Protein AF-A0A6C2TYK3-F1 (afdb_monomer_lite)

Sequence (69 aa):
MTTSSLHHTQGIRGYKYQKTERTADCEIYYLHSTAKQLACPQCRSRHTSIIETGRTRDIRGLCIGFKKR

Secondary structure (DSSP, 8-state):
----HHHHHH---SEEEEEEEEETTEEEEEEEE-------TTT--S--------EEEEE----TT----

Organism: Pontiella desulfatans (NCBI:txid2750659)

Structure (mmCIF, N/CA/C/O backbone):
data_AF-A0A6C2TYK3-F1
#
_entry.id   AF-A0A6C2TYK3-F1
#
loop_
_atom_site.group_PDB
_atom_site.id
_atom_site.type_symbol
_atom_site.label_atom_id
_atom_site.label_alt_id
_atom_site.label_comp_id
_atom_site.label_asym_id
_atom_site.label_entity_id
_atom_site.label_seq_id
_atom_site.pdbx_PDB_ins_code
_atom_site.Cartn_x
_atom_site.Cartn_y
_atom_site.Cartn_z
_atom_site.occupancy
_atom_site.B_iso_or_equiv
_atom_site.auth_seq_id
_atom_site.auth_comp_id
_atom_site.auth_asym_id
_atom_site.auth_atom_id
_atom_site.pdbx_PDB_model_num
ATOM 1 N N . MET A 1 1 ? -0.972 20.201 0.604 1.00 37.25 1 MET A N 1
ATOM 2 C CA . MET A 1 1 ? -1.741 19.122 -0.052 1.00 37.25 1 MET A CA 1
ATOM 3 C C . MET A 1 1 ? -0.939 18.666 -1.257 1.00 37.25 1 MET A C 1
ATOM 5 O O . MET A 1 1 ? -0.970 19.330 -2.279 1.00 37.25 1 MET A O 1
ATOM 9 N N . THR A 1 2 ? -0.127 17.621 -1.120 1.00 41.94 2 THR A N 1
ATOM 10 C CA . THR A 1 2 ? 0.596 17.050 -2.260 1.00 41.94 2 THR A CA 1
ATOM 11 C C . THR A 1 2 ? -0.355 16.102 -2.979 1.00 41.94 2 THR A C 1
ATOM 13 O O . THR A 1 2 ? -0.699 15.034 -2.475 1.00 41.94 2 THR A O 1
ATOM 16 N N . THR A 1 3 ? -0.855 16.536 -4.132 1.00 50.38 3 THR A N 1
ATOM 17 C CA . THR A 1 3 ? -1.630 15.716 -5.066 1.00 50.38 3 THR A CA 1
ATOM 18 C C . THR A 1 3 ? -0.727 14.604 -5.589 1.00 50.38 3 THR A C 1
ATOM 20 O O . THR A 1 3 ? 0.008 14.774 -6.556 1.00 50.38 3 THR A O 1
ATOM 23 N N . SER A 1 4 ? -0.718 13.479 -4.878 1.00 63.56 4 SER A N 1
ATOM 24 C CA . SER A 1 4 ? -0.002 12.273 -5.278 1.00 63.56 4 SER A CA 1
ATOM 25 C C . SER A 1 4 ? -0.534 11.799 -6.630 1.00 63.56 4 SER A C 1
ATOM 27 O O . SER A 1 4 ? -1.750 11.685 -6.802 1.00 63.56 4 SER A O 1
ATOM 29 N N . SER A 1 5 ? 0.355 11.498 -7.580 1.00 64.38 5 SER A N 1
AT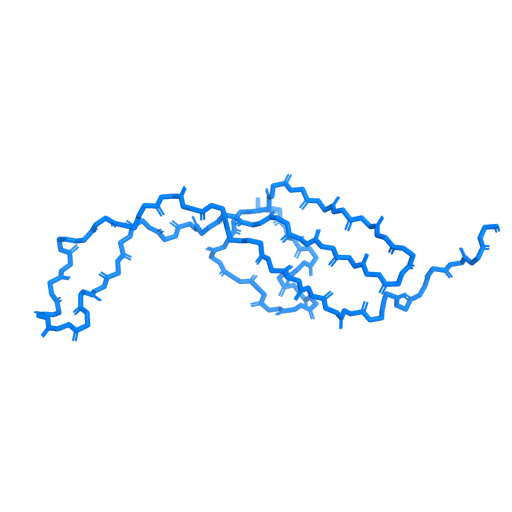OM 30 C CA . SER A 1 5 ? -0.008 10.899 -8.871 1.00 64.38 5 SER A CA 1
ATOM 31 C C . SER A 1 5 ? -0.915 9.679 -8.683 1.00 64.38 5 SER A C 1
ATOM 33 O O . SER A 1 5 ? -1.910 9.553 -9.386 1.00 64.38 5 SER A O 1
ATOM 35 N N . LEU A 1 6 ? -0.665 8.875 -7.645 1.00 70.69 6 LEU A N 1
ATOM 36 C CA . LEU A 1 6 ? -1.457 7.701 -7.256 1.00 70.69 6 LEU A CA 1
ATOM 37 C C . LEU A 1 6 ? -2.930 8.005 -6.972 1.00 70.69 6 LEU A C 1
ATOM 39 O O . LEU A 1 6 ? -3.798 7.157 -7.179 1.00 70.69 6 LEU A O 1
ATOM 43 N N . HIS A 1 7 ? -3.230 9.204 -6.479 1.00 72.31 7 HIS A N 1
ATOM 44 C CA . HIS A 1 7 ? -4.608 9.601 -6.232 1.00 72.31 7 HIS A CA 1
ATOM 45 C C . HIS A 1 7 ? -5.368 9.804 -7.543 1.00 72.31 7 HIS A C 1
ATOM 47 O O . HIS A 1 7 ? -6.497 9.341 -7.682 1.00 72.31 7 HIS A O 1
ATOM 53 N N . HIS A 1 8 ? -4.736 10.480 -8.502 1.00 68.31 8 HIS A N 1
ATOM 54 C CA . HIS A 1 8 ? -5.364 10.866 -9.762 1.00 68.31 8 HIS A CA 1
ATOM 55 C C . HIS A 1 8 ? -5.352 9.747 -10.801 1.00 68.31 8 HIS A C 1
ATOM 57 O O . HIS A 1 8 ? -6.306 9.620 -11.558 1.00 68.31 8 HIS A O 1
ATOM 63 N N . THR A 1 9 ? -4.304 8.924 -10.831 1.00 68.75 9 THR A N 1
ATOM 64 C CA . THR A 1 9 ? -4.171 7.848 -11.822 1.00 68.75 9 THR A CA 1
ATOM 65 C C . THR A 1 9 ? -4.787 6.535 -11.355 1.00 68.75 9 THR A C 1
ATOM 67 O O . THR A 1 9 ? -5.280 5.772 -12.177 1.00 68.75 9 THR A O 1
ATOM 70 N N . GLN A 1 10 ? -4.771 6.258 -10.047 1.00 72.81 10 GLN A N 1
ATOM 71 C CA . GLN A 1 10 ? -5.148 4.948 -9.496 1.00 72.81 10 GLN A CA 1
ATOM 72 C C . GLN A 1 10 ? -6.238 5.034 -8.416 1.00 72.81 10 GLN A C 1
ATOM 74 O O . GLN A 1 10 ? -6.624 4.016 -7.843 1.00 72.81 10 GLN A O 1
ATOM 79 N N . GLY A 1 11 ? -6.732 6.235 -8.095 1.00 73.00 11 GLY A N 1
ATOM 80 C CA . GLY A 1 11 ? -7.792 6.424 -7.101 1.00 73.00 11 GLY A CA 1
ATOM 81 C C . GLY A 1 11 ? -7.381 6.086 -5.664 1.00 73.00 11 GLY A C 1
ATOM 82 O O . GLY A 1 11 ? -8.245 5.955 -4.796 1.00 73.00 11 GLY A O 1
ATOM 83 N N . ILE A 1 12 ? -6.082 5.942 -5.376 1.00 76.81 12 ILE A N 1
ATOM 84 C CA . ILE A 1 12 ? -5.606 5.556 -4.045 1.00 76.81 12 ILE A CA 1
ATOM 85 C C . ILE A 1 12 ? -5.811 6.727 -3.070 1.00 76.81 12 ILE A C 1
ATOM 87 O O . ILE A 1 12 ? -5.348 7.848 -3.289 1.00 76.81 12 ILE A O 1
ATOM 91 N N . ARG A 1 13 ? -6.541 6.472 -1.978 1.00 78.56 13 ARG A N 1
ATOM 92 C CA . ARG A 1 13 ? -6.962 7.457 -0.963 1.00 78.56 13 ARG A CA 1
ATOM 93 C C . ARG A 1 13 ? -6.697 6.938 0.442 1.00 78.56 13 ARG A C 1
ATOM 95 O O . ARG A 1 13 ? -6.807 5.742 0.673 1.00 78.56 13 ARG A O 1
ATOM 102 N N . GLY A 1 14 ? -6.411 7.840 1.381 1.00 76.75 14 GLY A N 1
ATOM 103 C CA . GLY A 1 14 ? -6.191 7.466 2.784 1.00 76.75 14 GLY A CA 1
ATOM 104 C C . GLY A 1 14 ? -4.875 6.719 3.022 1.00 76.75 14 GLY A C 1
ATOM 105 O O . GLY A 1 14 ? -4.777 5.922 3.952 1.00 76.75 14 GLY A O 1
ATOM 106 N N . TYR A 1 15 ? -3.873 6.962 2.174 1.00 78.94 15 TYR A N 1
ATOM 107 C CA . TYR A 1 15 ? -2.524 6.431 2.328 1.00 78.94 15 TYR A CA 1
ATOM 108 C C . TYR A 1 15 ? -1.496 7.559 2.212 1.00 78.94 15 TYR A C 1
ATOM 110 O O . TYR A 1 15 ? -1.663 8.481 1.412 1.00 78.94 15 TYR A O 1
ATOM 118 N N . LYS A 1 16 ? -0.419 7.470 2.992 1.00 79.50 16 LYS A N 1
ATOM 119 C CA . LYS A 1 16 ? 0.794 8.271 2.837 1.00 79.50 16 LYS A CA 1
ATOM 120 C C . LYS A 1 16 ? 1.789 7.514 1.972 1.00 79.50 16 LYS A C 1
ATOM 122 O O . LYS A 1 16 ? 2.066 6.341 2.215 1.00 79.50 16 LYS A O 1
ATOM 127 N N . TYR A 1 17 ? 2.320 8.211 0.978 1.00 79.31 17 TYR A N 1
ATOM 128 C CA . TYR A 1 17 ? 3.416 7.726 0.155 1.00 79.31 17 TYR A CA 1
ATOM 129 C C . TYR A 1 17 ? 4.718 7.670 0.964 1.00 79.31 17 TYR A C 1
ATOM 131 O O . TYR A 1 17 ? 5.033 8.637 1.657 1.00 79.31 17 TYR A O 1
ATOM 139 N N . GLN A 1 18 ? 5.455 6.560 0.872 1.00 81.25 18 GLN A N 1
ATOM 140 C CA . GLN A 1 18 ? 6.772 6.401 1.493 1.00 81.25 18 GLN A CA 1
ATOM 141 C C . GLN A 1 18 ? 7.886 6.393 0.444 1.00 81.25 18 GLN A C 1
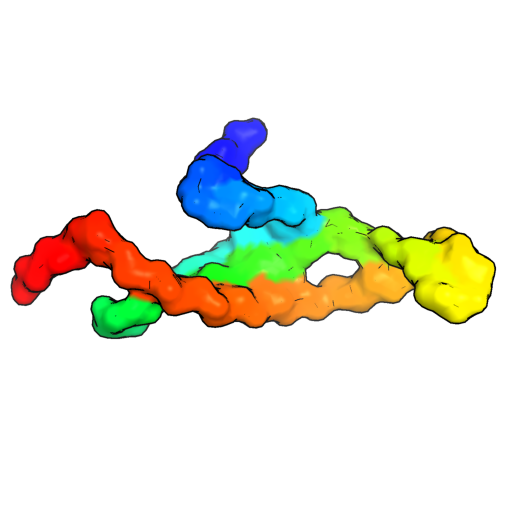ATOM 143 O O . GLN A 1 18 ? 8.776 7.237 0.487 1.00 81.25 18 GLN A O 1
ATOM 148 N N . LYS A 1 19 ? 7.840 5.438 -0.490 1.00 81.38 19 LYS A N 1
ATOM 149 C CA . LYS A 1 19 ? 8.808 5.299 -1.584 1.00 81.38 19 LYS A CA 1
ATOM 150 C C . LYS A 1 19 ? 8.208 4.523 -2.757 1.00 81.38 19 LYS A C 1
ATOM 152 O O . LYS A 1 19 ? 7.203 3.828 -2.600 1.00 81.38 19 LYS A O 1
ATOM 157 N N . THR A 1 20 ? 8.870 4.609 -3.900 1.00 79.69 20 THR A N 1
ATOM 158 C CA . THR A 1 20 ? 8.598 3.806 -5.090 1.00 79.69 20 THR A CA 1
ATOM 159 C C . THR A 1 20 ? 9.868 3.068 -5.473 1.00 79.69 20 THR A C 1
ATOM 161 O O . THR A 1 20 ? 10.937 3.675 -5.519 1.00 79.69 20 THR A O 1
ATOM 164 N N . GLU A 1 21 ? 9.748 1.785 -5.788 1.00 82.88 21 GLU A N 1
ATOM 165 C CA . GLU A 1 21 ? 10.811 1.001 -6.410 1.00 82.88 21 GLU A CA 1
ATOM 166 C C . GLU A 1 21 ? 10.397 0.645 -7.834 1.00 82.88 21 GLU A C 1
ATOM 168 O O . GLU A 1 21 ? 9.277 0.202 -8.070 1.00 82.88 21 GLU A O 1
ATOM 173 N N . ARG A 1 22 ? 11.292 0.877 -8.795 1.00 78.75 22 ARG A N 1
ATOM 174 C CA . ARG A 1 22 ? 11.059 0.560 -10.206 1.00 78.75 22 ARG A CA 1
ATOM 175 C C . ARG A 1 22 ? 11.971 -0.582 -10.609 1.00 78.75 22 ARG A C 1
ATOM 177 O O . ARG A 1 22 ? 13.190 -0.446 -10.540 1.00 78.75 22 ARG A O 1
ATOM 184 N N . THR A 1 23 ? 11.377 -1.678 -11.045 1.00 76.06 23 THR A N 1
ATOM 185 C CA . THR A 1 23 ? 12.046 -2.752 -11.781 1.00 76.06 23 THR A CA 1
ATOM 186 C C . THR A 1 23 ? 11.570 -2.697 -13.234 1.00 76.06 23 THR A C 1
ATOM 188 O O . THR A 1 23 ? 10.568 -2.047 -13.509 1.00 76.06 23 THR A O 1
ATOM 191 N N . ALA A 1 24 ? 12.314 -3.299 -14.169 1.00 71.12 24 ALA A N 1
ATOM 192 C CA . ALA A 1 24 ? 12.156 -3.127 -15.625 1.00 71.12 24 ALA A CA 1
ATOM 193 C C . ALA A 1 24 ? 10.712 -2.864 -16.109 1.00 71.12 24 ALA 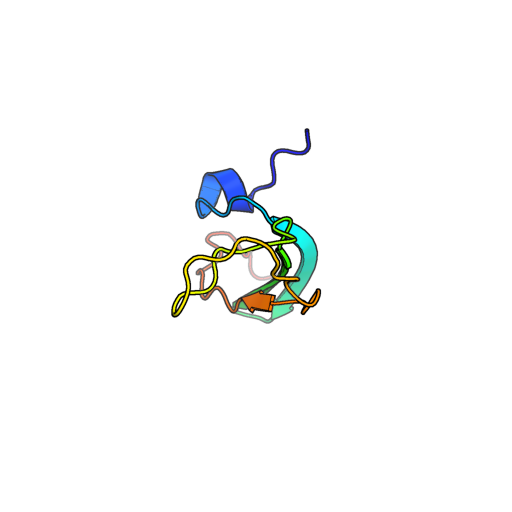A C 1
ATOM 195 O O . ALA A 1 24 ? 10.468 -1.840 -16.745 1.00 71.12 24 ALA A O 1
ATOM 196 N N . ASP A 1 25 ? 9.771 -3.732 -15.720 1.00 71.06 25 ASP A N 1
ATOM 197 C CA . ASP A 1 25 ? 8.365 -3.669 -16.139 1.00 71.06 25 ASP A CA 1
ATOM 198 C C . ASP A 1 25 ? 7.377 -3.419 -14.980 1.00 71.06 25 ASP A C 1
ATOM 200 O O . ASP A 1 25 ? 6.164 -3.487 -15.179 1.00 71.06 25 ASP A O 1
ATOM 204 N N . CYS A 1 26 ? 7.869 -3.147 -13.764 1.00 69.50 26 CYS A N 1
ATOM 205 C CA . CYS A 1 26 ? 7.040 -3.007 -12.565 1.00 69.50 26 CYS A CA 1
ATOM 206 C C . CYS A 1 26 ? 7.400 -1.773 -11.732 1.00 69.50 26 CYS A C 1
ATOM 208 O O . CYS A 1 26 ? 8.563 -1.455 -11.488 1.00 69.50 26 CYS A O 1
ATOM 210 N N . GLU A 1 27 ? 6.371 -1.119 -11.199 1.00 74.50 27 GLU A N 1
ATOM 211 C CA . GLU A 1 27 ? 6.509 -0.023 -10.247 1.00 74.50 27 GLU A CA 1
ATOM 212 C C . GLU A 1 27 ? 5.834 -0.408 -8.922 1.00 74.50 27 GLU A C 1
ATOM 214 O O . GLU A 1 27 ? 4.614 -0.544 -8.827 1.00 74.50 27 GLU A O 1
ATOM 219 N N . ILE A 1 28 ? 6.644 -0.614 -7.885 1.00 78.50 28 ILE A N 1
ATOM 220 C CA . ILE A 1 28 ? 6.209 -1.032 -6.552 1.00 78.50 28 ILE A CA 1
ATOM 221 C C . ILE A 1 28 ? 6.073 0.210 -5.678 1.00 78.50 28 ILE A C 1
ATOM 223 O O . ILE A 1 28 ? 7.050 0.915 -5.419 1.00 78.50 28 ILE A O 1
ATOM 227 N N . TYR A 1 29 ? 4.866 0.460 -5.179 1.00 77.19 29 TYR A N 1
ATOM 228 C CA . TYR A 1 29 ? 4.581 1.601 -4.315 1.00 77.19 29 TYR A CA 1
ATOM 229 C C . TYR A 1 29 ? 4.478 1.166 -2.852 1.00 77.19 29 TYR A C 1
ATOM 231 O O . TYR A 1 29 ? 3.652 0.328 -2.479 1.00 77.19 29 TYR A O 1
ATOM 239 N N . TYR A 1 30 ? 5.291 1.790 -2.004 1.00 77.75 30 TYR A N 1
ATOM 240 C CA . TYR A 1 30 ? 5.293 1.582 -0.561 1.00 77.75 30 TYR A CA 1
ATOM 241 C C . TYR A 1 30 ? 4.436 2.661 0.092 1.00 77.75 30 TYR A C 1
ATOM 243 O O . TYR A 1 30 ? 4.751 3.855 0.030 1.00 77.75 30 TYR A O 1
ATOM 251 N N . LEU A 1 31 ? 3.319 2.231 0.678 1.00 78.00 31 LEU A N 1
ATOM 252 C CA . LEU A 1 31 ? 2.263 3.096 1.185 1.00 78.00 31 LEU A CA 1
ATOM 253 C C . LEU A 1 31 ? 1.911 2.732 2.631 1.00 78.00 31 LEU A C 1
ATOM 255 O O . LEU A 1 31 ? 1.772 1.558 2.979 1.00 78.00 31 LEU A O 1
ATOM 259 N N . HIS A 1 32 ? 1.675 3.747 3.458 1.00 77.50 32 HIS A N 1
ATOM 260 C CA . HIS A 1 32 ? 1.163 3.575 4.818 1.00 77.50 32 HIS A CA 1
ATOM 261 C C . HIS A 1 32 ? -0.274 4.061 4.914 1.00 77.50 32 HIS A C 1
ATOM 263 O O . HIS A 1 32 ? -0.582 5.168 4.482 1.00 77.50 32 HIS A O 1
ATOM 269 N N . SER A 1 33 ? -1.160 3.256 5.498 1.00 76.19 33 SER A N 1
ATOM 270 C CA . SER A 1 33 ? -2.535 3.683 5.780 1.00 76.19 33 SER A CA 1
ATOM 271 C C . SER A 1 33 ? -2.539 4.894 6.717 1.00 76.19 33 SER A C 1
ATOM 273 O O . SER A 1 33 ? -1.814 4.918 7.706 1.00 76.19 33 SER A O 1
ATOM 275 N N . THR A 1 34 ? -3.380 5.893 6.439 1.00 77.81 34 THR A N 1
ATOM 276 C CA . THR A 1 34 ? -3.663 6.975 7.397 1.00 77.81 34 THR A CA 1
ATOM 277 C C . THR A 1 34 ? -4.737 6.594 8.408 1.00 77.81 34 THR A C 1
ATOM 279 O O . THR A 1 34 ? -4.907 7.290 9.407 1.00 77.81 34 THR A O 1
ATOM 282 N N . ALA A 1 35 ? -5.494 5.524 8.149 1.00 78.69 35 ALA A N 1
ATOM 283 C CA . ALA A 1 35 ? -6.481 5.025 9.091 1.00 78.69 35 ALA A CA 1
ATOM 284 C C . ALA A 1 35 ? -5.767 4.389 10.286 1.00 78.69 35 ALA A C 1
ATOM 286 O O . ALA A 1 35 ? -4.952 3.484 10.114 1.00 78.69 35 ALA A O 1
ATOM 287 N N . LYS A 1 36 ? -6.107 4.861 11.488 1.00 77.44 36 LYS A N 1
ATOM 288 C CA . LYS A 1 36 ? -5.587 4.345 12.763 1.00 77.44 36 LYS A CA 1
ATOM 289 C C . LYS A 1 36 ? -6.543 3.366 13.445 1.00 77.44 36 LYS A C 1
ATOM 291 O O . LYS A 1 36 ? -6.152 2.678 14.381 1.00 77.44 36 LYS A O 1
ATOM 296 N N . GLN A 1 37 ? -7.800 3.330 13.007 1.00 80.19 37 GLN A N 1
ATOM 297 C CA . GLN A 1 37 ? -8.885 2.574 13.630 1.00 80.19 37 GLN A CA 1
ATOM 298 C C . GLN A 1 37 ? -9.841 2.060 12.543 1.00 80.19 37 GLN A C 1
ATOM 300 O O . GLN A 1 37 ? -10.045 2.739 11.534 1.00 80.19 37 GLN A O 1
ATOM 305 N N . LEU A 1 38 ? -10.432 0.882 12.749 1.00 80.75 38 LEU A N 1
ATOM 306 C CA . LEU A 1 38 ? -11.479 0.308 11.899 1.00 80.75 38 LEU A CA 1
ATOM 307 C C . LEU A 1 38 ? -12.531 -0.338 12.800 1.00 80.75 38 LEU A C 1
ATOM 309 O O . LEU A 1 38 ? -12.181 -0.986 13.772 1.00 80.75 38 LEU A O 1
ATOM 313 N N . ALA A 1 39 ? -13.819 -0.236 12.485 1.00 85.69 39 ALA A N 1
ATOM 314 C CA . ALA A 1 39 ? -14.809 -0.977 13.262 1.00 85.69 39 ALA A CA 1
ATOM 315 C C . ALA A 1 39 ? -14.492 -2.485 13.245 1.00 85.69 39 ALA A C 1
ATOM 317 O O . ALA A 1 39 ? -14.278 -3.065 12.178 1.00 85.69 39 ALA A O 1
ATOM 318 N N . CYS A 1 40 ? -14.466 -3.111 14.424 1.00 81.62 40 CYS A N 1
ATOM 319 C CA . CYS A 1 40 ? -14.271 -4.551 14.536 1.00 81.62 40 CYS A CA 1
ATOM 320 C C . CYS A 1 40 ? -15.369 -5.274 13.732 1.00 81.62 40 CYS A C 1
ATOM 322 O O . CYS A 1 40 ? -16.549 -5.022 13.984 1.00 81.62 40 CYS A O 1
ATOM 324 N N . PRO A 1 41 ? -15.038 -6.179 12.795 1.00 83.62 41 PRO A N 1
ATOM 325 C CA . PRO A 1 41 ? -16.046 -6.837 11.962 1.00 83.62 41 PRO A CA 1
ATOM 326 C C . PRO A 1 41 ? -16.996 -7.730 12.774 1.00 83.62 41 PRO A C 1
ATOM 328 O O . PRO A 1 41 ? -18.128 -7.949 12.358 1.00 83.62 41 PRO A O 1
ATOM 331 N N . GLN A 1 42 ? -16.563 -8.203 13.947 1.00 88.38 42 GLN A N 1
ATOM 332 C CA . GLN A 1 42 ? -17.354 -9.081 14.807 1.00 88.38 42 GLN A CA 1
ATOM 3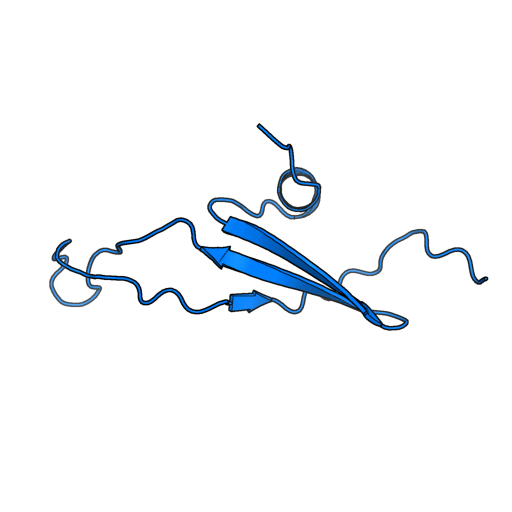33 C C . GLN A 1 42 ? -18.280 -8.312 15.758 1.00 88.38 42 GLN A C 1
ATOM 335 O O . GLN A 1 42 ? -19.459 -8.631 15.862 1.00 88.38 42 GLN A O 1
ATOM 340 N N . CYS A 1 43 ? -17.769 -7.293 16.458 1.00 91.69 43 CYS A N 1
ATOM 341 C CA . CYS A 1 43 ? -18.534 -6.583 17.494 1.00 91.69 43 CYS A CA 1
ATOM 342 C C . CYS A 1 43 ? -18.868 -5.125 17.150 1.00 91.69 43 CYS A C 1
ATOM 344 O O . CYS A 1 43 ? -19.491 -4.437 17.952 1.00 91.69 43 CYS A O 1
ATOM 346 N N . ARG A 1 44 ? -18.440 -4.624 15.982 1.00 85.94 44 ARG A N 1
ATOM 347 C CA . ARG A 1 44 ? -18.569 -3.222 15.527 1.00 85.94 44 ARG A CA 1
ATOM 348 C C . ARG A 1 44 ? -17.956 -2.172 16.460 1.00 85.94 44 ARG A C 1
ATOM 350 O O . ARG A 1 44 ? -18.092 -0.976 16.205 1.00 85.94 44 ARG A O 1
ATOM 357 N N . SER A 1 45 ? -17.236 -2.600 17.498 1.00 87.25 45 SER A N 1
ATOM 358 C CA . SER A 1 45 ? -16.505 -1.705 18.389 1.00 87.25 45 SER A CA 1
ATOM 359 C C . SER A 1 45 ? -15.502 -0.866 17.601 1.00 87.25 45 SER A C 1
ATOM 361 O O . SER A 1 45 ? -14.810 -1.378 16.720 1.00 87.25 45 SER A O 1
ATOM 363 N N . ARG A 1 46 ? -15.420 0.424 17.937 1.00 82.44 46 ARG A N 1
ATOM 364 C CA . ARG A 1 46 ? -14.417 1.359 17.402 1.00 82.44 46 ARG A CA 1
ATOM 365 C C . ARG A 1 46 ? -13.150 1.425 18.262 1.00 82.44 46 ARG A C 1
ATOM 367 O O . ARG A 1 46 ? -12.199 2.095 17.875 1.00 82.44 46 ARG A O 1
ATOM 374 N N . HIS A 1 47 ? -13.107 0.704 19.389 1.00 85.25 47 HIS A N 1
ATOM 375 C CA . HIS A 1 47 ? -11.911 0.525 20.224 1.00 85.25 47 HIS A CA 1
ATOM 376 C C . HIS A 1 47 ? -10.939 -0.486 19.595 1.00 85.25 47 HIS A C 1
ATOM 378 O O . HIS A 1 47 ? -10.582 -1.500 20.184 1.00 85.25 47 HIS A O 1
ATOM 384 N N . THR A 1 48 ? -10.528 -0.221 18.361 1.00 81.25 48 THR A N 1
ATOM 385 C CA . THR A 1 48 ? -9.506 -0.996 17.652 1.00 81.25 48 THR A CA 1
ATOM 386 C C . THR A 1 48 ? -8.312 -0.100 17.384 1.00 81.25 48 THR A C 1
ATOM 388 O O . THR A 1 48 ? -8.504 1.064 17.025 1.00 81.25 48 THR A O 1
ATOM 391 N N . SER A 1 49 ? -7.107 -0.643 17.441 1.00 78.50 49 SER A N 1
ATOM 392 C CA . SER A 1 49 ? -5.930 -0.023 16.845 1.00 78.50 49 SER A CA 1
ATOM 393 C C . SER A 1 49 ? -5.543 -0.802 15.593 1.00 78.50 49 SER A C 1
ATOM 395 O O . SER A 1 49 ? -5.380 -2.021 15.618 1.00 78.50 49 SER A O 1
ATOM 397 N N . ILE A 1 50 ? -5.410 -0.098 14.471 1.00 75.62 50 ILE A N 1
ATOM 398 C CA . ILE A 1 50 ? -4.729 -0.652 13.305 1.00 75.62 50 ILE A CA 1
ATOM 399 C C . ILE A 1 50 ? -3.239 -0.550 13.612 1.00 75.62 50 ILE A C 1
ATOM 401 O O . ILE A 1 50 ? -2.715 0.551 13.774 1.00 75.62 50 ILE A O 1
ATOM 405 N N . ILE A 1 51 ? -2.565 -1.692 13.711 1.00 72.62 51 ILE A N 1
ATOM 406 C CA . ILE A 1 51 ? -1.106 -1.724 13.801 1.00 72.62 51 ILE A CA 1
ATOM 407 C C . ILE A 1 51 ? -0.564 -1.138 12.494 1.00 72.62 51 ILE A C 1
ATOM 409 O O . ILE A 1 51 ? -0.965 -1.584 11.413 1.00 72.62 51 ILE A O 1
ATOM 413 N N . GLU A 1 52 ? 0.313 -0.133 12.590 1.00 63.09 52 GLU A N 1
ATOM 414 C CA . GLU A 1 52 ? 0.951 0.523 11.444 1.00 63.09 52 GLU A CA 1
ATOM 415 C C . GLU A 1 52 ? 1.862 -0.467 10.708 1.00 63.09 52 GLU A C 1
ATOM 417 O O . GLU A 1 52 ? 3.075 -0.510 10.876 1.00 63.09 52 GLU A O 1
ATOM 422 N N . THR A 1 53 ? 1.250 -1.299 9.877 1.00 59.94 53 THR A N 1
ATOM 423 C CA . THR A 1 53 ? 1.942 -2.191 8.959 1.00 59.94 53 THR A CA 1
ATOM 424 C C . THR A 1 53 ? 2.053 -1.465 7.626 1.00 59.94 53 THR A C 1
ATOM 426 O O . THR A 1 53 ? 1.058 -1.004 7.059 1.00 59.94 53 THR A O 1
ATOM 429 N N . GLY A 1 54 ? 3.281 -1.284 7.136 1.00 57.53 54 GLY A N 1
ATOM 430 C CA . GLY A 1 54 ? 3.488 -0.837 5.762 1.00 57.53 54 GLY A CA 1
ATOM 431 C C . GLY A 1 54 ? 2.845 -1.861 4.835 1.00 57.53 54 GLY A C 1
ATOM 432 O O . GLY A 1 54 ? 3.172 -3.045 4.905 1.00 57.53 54 GLY A O 1
ATOM 433 N N . ARG A 1 55 ? 1.884 -1.436 4.010 1.00 59.56 55 ARG A N 1
ATOM 434 C CA . ARG A 1 55 ? 1.236 -2.336 3.055 1.00 59.56 55 ARG A CA 1
ATOM 435 C C . ARG A 1 55 ? 1.924 -2.139 1.716 1.00 59.56 55 ARG A C 1
ATOM 437 O O . ARG A 1 55 ? 1.709 -1.131 1.047 1.00 59.56 55 ARG A O 1
ATOM 444 N N . THR A 1 56 ? 2.750 -3.104 1.329 1.00 58.78 56 THR A N 1
ATOM 445 C CA . THR A 1 56 ? 3.289 -3.160 -0.030 1.00 58.78 56 THR A CA 1
ATOM 446 C C . THR A 1 56 ? 2.135 -3.484 -0.970 1.00 58.78 56 THR A C 1
ATOM 448 O O . THR A 1 56 ? 1.476 -4.514 -0.815 1.00 58.78 56 THR A O 1
ATOM 451 N N . ARG A 1 57 ? 1.851 -2.594 -1.922 1.00 60.22 57 ARG A N 1
ATOM 452 C CA . ARG A 1 57 ? 0.947 -2.901 -3.031 1.00 60.22 57 ARG A CA 1
ATOM 453 C C . ARG A 1 57 ? 1.798 -3.039 -4.280 1.00 60.22 57 ARG A C 1
ATOM 455 O O . ARG A 1 57 ? 2.386 -2.062 -4.735 1.00 60.22 57 ARG A O 1
ATOM 462 N N . ASP A 1 58 ? 1.847 -4.257 -4.807 1.00 50.91 58 ASP A N 1
ATOM 463 C CA . ASP A 1 58 ? 2.324 -4.489 -6.163 1.00 50.91 58 ASP A CA 1
ATOM 464 C C . ASP A 1 58 ? 1.236 -3.986 -7.116 1.00 50.91 58 ASP A C 1
ATOM 466 O O . ASP A 1 58 ? 0.104 -4.481 -7.114 1.00 50.91 58 ASP A O 1
ATOM 470 N N . ILE A 1 59 ? 1.548 -2.922 -7.848 1.00 60.09 59 ILE A N 1
ATOM 471 C CA . ILE A 1 59 ? 0.661 -2.359 -8.855 1.00 60.09 59 ILE A CA 1
ATOM 472 C C . ILE A 1 59 ? 1.322 -2.645 -10.191 1.00 60.09 59 ILE A C 1
ATOM 474 O O . ILE A 1 59 ? 2.210 -1.923 -10.635 1.00 60.09 59 ILE A O 1
ATOM 478 N N . ARG A 1 60 ? 0.852 -3.707 -10.846 1.00 51.62 60 ARG A N 1
ATOM 479 C CA . ARG A 1 60 ? 1.253 -4.056 -12.209 1.00 51.62 60 ARG A CA 1
ATOM 480 C C . ARG A 1 60 ? 0.585 -3.103 -13.193 1.00 51.62 60 ARG A C 1
ATOM 482 O O . ARG A 1 60 ? -0.411 -3.435 -13.829 1.00 51.62 60 ARG A O 1
ATOM 489 N N . GLY A 1 61 ? 1.089 -1.878 -13.248 1.00 53.94 61 GLY A N 1
ATOM 490 C CA . GLY A 1 61 ? 0.782 -0.925 -14.303 1.00 53.94 61 GLY A CA 1
ATOM 491 C C . GLY A 1 61 ? 1.887 -0.964 -15.348 1.00 53.94 61 GLY A C 1
ATOM 492 O O . GLY A 1 61 ? 3.051 -0.786 -15.007 1.00 53.94 61 GLY A O 1
ATOM 493 N N . LEU A 1 62 ? 1.529 -1.145 -16.620 1.00 51.44 62 LEU A N 1
ATOM 494 C CA . LEU A 1 62 ? 2.403 -0.747 -17.722 1.00 51.44 62 LEU A CA 1
ATOM 495 C C . LEU A 1 62 ? 2.594 0.767 -17.598 1.00 51.44 62 LEU A C 1
ATOM 497 O O . LEU A 1 62 ? 1.679 1.534 -17.902 1.00 51.44 62 LEU A O 1
ATOM 501 N N . CYS A 1 63 ? 3.749 1.216 -17.112 1.00 55.75 63 CYS A N 1
ATOM 502 C CA . CYS A 1 63 ? 4.103 2.627 -17.163 1.00 55.75 63 CYS A CA 1
ATOM 503 C C . CYS A 1 63 ? 4.264 3.004 -18.645 1.00 55.75 63 CYS A C 1
ATOM 505 O O . CYS A 1 63 ? 5.326 2.818 -19.242 1.00 55.75 63 CYS A O 1
ATOM 507 N N . ILE A 1 64 ? 3.187 3.490 -19.267 1.00 50.44 64 ILE A N 1
ATOM 508 C CA . ILE A 1 64 ? 3.202 3.980 -20.646 1.00 50.44 64 ILE A CA 1
ATOM 509 C C . ILE A 1 64 ? 4.157 5.181 -20.671 1.00 50.44 64 ILE A C 1
ATOM 511 O O . ILE A 1 64 ? 3.822 6.247 -20.161 1.00 50.44 64 ILE A O 1
ATOM 515 N N . GLY A 1 65 ? 5.367 4.998 -21.209 1.00 51.03 65 GLY A N 1
ATOM 516 C CA . GLY A 1 65 ? 6.357 6.074 -21.321 1.00 51.03 65 GLY A CA 1
ATOM 517 C C . GLY A 1 65 ? 7.770 5.781 -20.814 1.00 51.03 65 GLY A C 1
ATOM 518 O O . GLY A 1 65 ? 8.582 6.707 -20.815 1.00 51.03 65 GLY A O 1
ATOM 519 N N . PHE A 1 66 ? 8.126 4.547 -20.432 1.00 50.53 66 PHE A N 1
ATOM 520 C CA . PHE A 1 66 ? 9.549 4.203 -20.323 1.00 50.53 66 PHE A CA 1
ATOM 521 C C . PHE A 1 66 ? 10.191 4.276 -21.716 1.00 50.53 66 PHE A C 1
ATOM 523 O O . PHE A 1 66 ? 10.162 3.325 -22.496 1.00 50.53 66 PHE A O 1
ATOM 530 N N . LYS A 1 67 ? 10.772 5.434 -22.052 1.00 47.38 67 LYS A N 1
ATOM 531 C CA . LYS A 1 67 ? 11.776 5.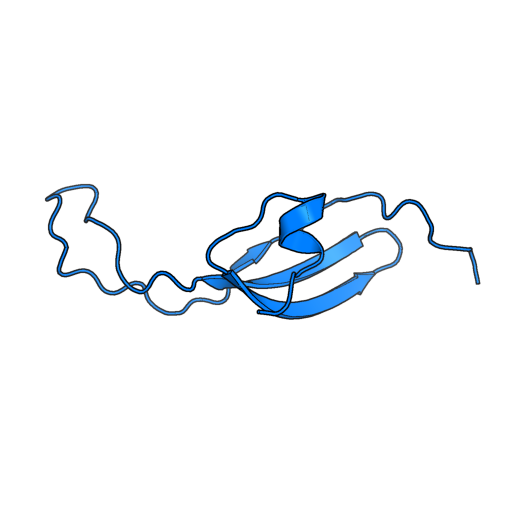510 -23.113 1.00 47.38 67 LYS A CA 1
ATOM 532 C C . LYS A 1 67 ? 12.872 4.516 -22.740 1.00 47.38 67 LYS A C 1
ATOM 534 O O . LYS A 1 67 ? 13.502 4.676 -21.695 1.00 47.38 67 LYS A O 1
ATOM 539 N N . LYS A 1 68 ? 13.072 3.502 -23.590 1.00 51.12 68 LYS A N 1
ATOM 540 C CA . LYS A 1 68 ? 14.288 2.685 -23.579 1.00 51.12 68 LYS A CA 1
ATOM 541 C C . LYS A 1 68 ? 15.475 3.648 -23.523 1.00 51.12 68 LYS A C 1
ATOM 543 O O . LYS A 1 68 ? 15.548 4.559 -24.350 1.00 51.12 68 LYS A O 1
ATOM 548 N N . AR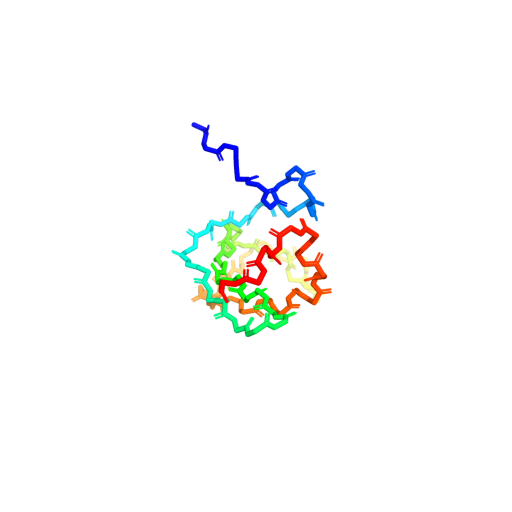G A 1 69 ? 16.293 3.507 -22.484 1.00 50.97 69 ARG A N 1
ATOM 549 C CA . ARG A 1 69 ? 17.539 4.254 -22.344 1.00 50.97 69 ARG A CA 1
ATOM 550 C C . ARG A 1 69 ? 18.594 3.646 -23.252 1.00 50.97 69 ARG A C 1
ATOM 552 O O . ARG A 1 69 ? 18.553 2.405 -23.409 1.00 50.97 69 ARG A O 1
#

Radius of gyration: 15.65 Å; chains: 1; bounding box: 36×28×44 Å

Foldseek 3Di:
DPPPPCCVVPVDPQWDWDDWDDDPQWIKTWIWGNDQFDQDPPPRDRPDGDDGDTDTDTDRDRPPDPDDD

pLDDT: mean 70.2, std 12.81, range [37.25, 91.69]